Protein AF-A0A2J5PK97-F1 (afdb_monomer)

Mean predicted aligned error: 10.39 Å

Organism: NCBI:txid1134687

Solvent-accessible surface area (backbone atoms only — not comparable to full-atom values): 6505 Å² total; per-residue (Å²): 132,54,72,68,60,50,52,52,51,34,62,78,64,68,38,60,65,58,53,49,51,53,51,51,52,52,52,51,56,49,51,54,51,49,55,57,70,74,62,71,41,66,57,53,53,50,51,52,50,51,53,54,50,63,72,42,58,67,77,63,31,61,74,40,46,49,66,62,56,48,34,77,75,66,72,52,52,69,68,60,50,51,49,54,54,49,52,37,39,75,70,66,29,40,40,69,56,99,50,17,71,75,46,76,53,85,70,74,95,73,132

InterPro domains:
  IPR041687 IprA, winged helix-turn-helix domain [PF15977] (42-108)

Sequence (111 aa):
VSLPDFIKTVDECDLWHDVARILAYRLMVMSVRDRELVGVDSYLKVRSLLIELWAYASEYRQSINVLNFIQRRTGISRSRTMKLLSELKKGGYITIDGGRLIDMKKLPTAF

pLDDT: mean 90.63, std 10.97, ran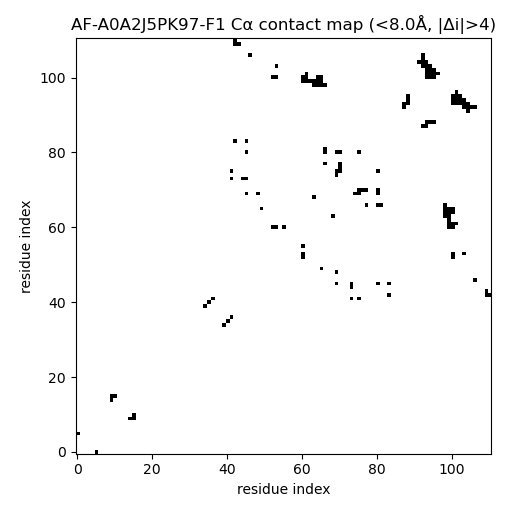ge [52.81, 98.19]

Foldseek 3Di:
DDPVVVVVVCVVVVVVVVVVVVVVVVVVVVVVVVVCVDFFPLLVLLVVQVVVLVPDDPVVQQVDQSLCSSCVVPVDDSVVSVVSVVVCVVVVQFDADPRGTDDGDDDDPHD

Structure (mmCIF, N/CA/C/O backbone):
data_AF-A0A2J5PK97-F1
#
_entry.id   AF-A0A2J5PK97-F1
#
loop_
_atom_site.group_PDB
_atom_site.id
_atom_site.type_symbol
_atom_site.label_atom_id
_atom_site.label_alt_id
_atom_site.label_comp_id
_atom_site.label_asym_id
_atom_site.label_entity_id
_atom_site.label_seq_id
_atom_site.pdbx_PDB_ins_code
_atom_site.Cartn_x
_atom_site.Cartn_y
_atom_site.Cartn_z
_atom_site.occupancy
_atom_site.B_iso_or_equiv
_atom_site.auth_seq_id
_atom_site.auth_comp_id
_atom_site.auth_asym_id
_atom_site.auth_atom_id
_atom_site.pdbx_PDB_model_num
ATOM 1 N N . VAL A 1 1 ? 30.836 4.639 -25.325 1.00 62.91 1 VAL A N 1
ATOM 2 C CA . VAL A 1 1 ? 30.061 5.211 -26.448 1.00 62.91 1 VAL A CA 1
ATOM 3 C C . VAL A 1 1 ? 29.429 6.486 -25.944 1.00 62.91 1 VAL A C 1
ATOM 5 O O . VAL A 1 1 ? 28.730 6.427 -24.937 1.00 62.91 1 VAL A O 1
ATOM 8 N N . SER A 1 2 ? 29.765 7.628 -26.538 1.00 91.19 2 SER A N 1
ATOM 9 C CA . SER A 1 2 ? 29.131 8.892 -26.164 1.00 91.19 2 SER A CA 1
ATOM 10 C C . SER A 1 2 ? 27.738 8.984 -26.806 1.00 91.19 2 SER A C 1
ATOM 12 O O . SER A 1 2 ? 27.462 8.302 -27.793 1.00 91.19 2 SER A O 1
ATOM 14 N N . LEU A 1 3 ? 26.840 9.801 -26.247 1.00 89.12 3 LEU A N 1
ATOM 15 C CA . LEU A 1 3 ? 25.521 10.032 -26.850 1.00 89.12 3 LEU A CA 1
ATOM 16 C C . LEU A 1 3 ? 25.624 10.530 -28.313 1.00 89.12 3 LEU A C 1
ATOM 18 O O . LEU A 1 3 ? 24.881 10.013 -29.145 1.00 89.12 3 LEU A O 1
ATOM 22 N N . PRO A 1 4 ? 26.558 11.439 -28.663 1.00 95.12 4 PRO A N 1
ATOM 23 C CA . PRO A 1 4 ? 26.809 11.812 -30.056 1.00 95.12 4 PRO A CA 1
ATOM 24 C C . PRO A 1 4 ? 27.166 10.633 -30.970 1.00 95.12 4 PRO A C 1
ATOM 26 O O . PRO A 1 4 ? 26.602 10.521 -32.055 1.00 95.12 4 PRO A O 1
ATOM 29 N N . ASP A 1 5 ? 28.047 9.728 -30.530 1.00 95.06 5 ASP A N 1
ATOM 30 C CA . ASP A 1 5 ? 28.455 8.565 -31.338 1.00 95.06 5 ASP A CA 1
ATOM 31 C C . ASP A 1 5 ? 27.287 7.595 -31.567 1.00 95.06 5 ASP A C 1
ATOM 33 O O . ASP A 1 5 ? 27.146 7.007 -32.640 1.00 95.06 5 ASP A O 1
ATOM 37 N N . PHE A 1 6 ? 26.429 7.439 -30.554 1.00 93.75 6 PHE A N 1
ATOM 38 C CA . PHE A 1 6 ? 25.213 6.638 -30.653 1.00 93.75 6 PHE A CA 1
ATOM 39 C C . PHE A 1 6 ? 24.228 7.236 -31.662 1.00 93.75 6 PHE A C 1
ATOM 41 O O . PHE A 1 6 ? 23.773 6.514 -32.543 1.00 93.75 6 PHE A O 1
ATOM 48 N N . ILE A 1 7 ? 23.937 8.541 -31.572 1.00 93.88 7 ILE A N 1
ATOM 49 C CA . ILE A 1 7 ? 23.016 9.226 -32.496 1.00 93.88 7 ILE A CA 1
ATOM 50 C C . ILE A 1 7 ? 23.533 9.118 -33.929 1.00 93.88 7 ILE A C 1
ATOM 52 O O . ILE A 1 7 ? 22.792 8.695 -34.809 1.00 93.88 7 ILE A O 1
ATOM 56 N N . LYS A 1 8 ? 24.826 9.392 -34.139 1.00 95.69 8 LYS A N 1
ATOM 57 C CA . LYS A 1 8 ? 25.461 9.254 -35.451 1.00 95.69 8 LYS A CA 1
ATOM 58 C C . LYS A 1 8 ? 25.258 7.854 -36.041 1.00 95.69 8 LYS A C 1
ATOM 60 O O . LYS A 1 8 ? 24.869 7.731 -37.193 1.00 95.69 8 LYS A O 1
ATOM 65 N N . THR A 1 9 ? 25.476 6.808 -35.244 1.00 95.75 9 THR A N 1
ATOM 66 C CA . THR A 1 9 ? 25.295 5.415 -35.692 1.00 95.75 9 THR A CA 1
ATOM 67 C C . THR A 1 9 ? 23.831 5.104 -36.017 1.00 95.75 9 THR A C 1
ATOM 69 O O . THR A 1 9 ? 23.545 4.412 -36.990 1.00 95.75 9 THR A O 1
ATOM 72 N N . VAL A 1 10 ? 22.897 5.603 -35.201 1.00 95.88 10 VAL A N 1
ATOM 73 C CA . VAL A 1 10 ? 21.454 5.422 -35.416 1.00 95.88 10 VAL A CA 1
ATOM 74 C C . VAL A 1 10 ? 21.005 6.075 -36.722 1.00 95.88 10 VAL A C 1
ATOM 76 O O . VAL A 1 10 ? 20.244 5.449 -37.457 1.00 95.88 10 VAL A O 1
ATOM 79 N N . ASP A 1 11 ? 21.506 7.275 -37.023 1.00 94.81 11 ASP A N 1
ATOM 80 C CA . ASP A 1 11 ? 21.202 7.996 -38.262 1.00 94.81 11 ASP A CA 1
ATOM 81 C C . ASP A 1 11 ? 21.830 7.310 -39.483 1.00 94.81 11 ASP A C 1
ATOM 83 O O . ASP A 1 11 ? 21.147 7.064 -40.475 1.00 94.81 11 ASP A O 1
ATOM 87 N N . GLU A 1 12 ? 23.114 6.940 -39.404 1.00 96.94 12 GLU A N 1
ATOM 88 C CA . GLU A 1 12 ? 23.836 6.271 -40.499 1.00 96.94 12 GLU A CA 1
ATOM 89 C C . GLU A 1 12 ? 23.217 4.919 -40.879 1.00 96.94 12 GLU A C 1
ATOM 91 O O . GLU A 1 12 ? 23.295 4.506 -42.036 1.00 96.94 12 GLU A O 1
ATOM 96 N N . CYS A 1 13 ? 22.605 4.229 -39.916 1.00 96.31 13 CYS A N 1
ATOM 97 C CA . CYS A 1 13 ? 21.992 2.918 -40.117 1.00 96.31 13 CYS A CA 1
ATOM 98 C C . CYS A 1 13 ? 20.455 2.962 -40.258 1.00 96.31 13 CYS A C 1
ATOM 100 O O . CYS A 1 13 ? 19.840 1.899 -40.292 1.00 96.31 13 CYS A O 1
ATOM 102 N N . ASP A 1 14 ? 19.832 4.149 -40.311 1.00 95.06 14 ASP A N 1
ATOM 103 C CA . ASP A 1 14 ? 18.368 4.355 -40.384 1.00 95.06 14 ASP A CA 1
ATOM 104 C C . ASP A 1 14 ? 17.568 3.606 -39.289 1.00 95.06 14 ASP A C 1
ATOM 106 O O . ASP A 1 14 ? 16.439 3.148 -39.473 1.00 95.06 14 ASP A O 1
ATOM 110 N N . LEU A 1 15 ? 18.153 3.480 -38.093 1.00 97.19 15 LEU A N 1
ATOM 111 C CA . LEU A 1 15 ? 17.611 2.671 -36.988 1.00 97.19 15 LEU A CA 1
ATOM 112 C C . LEU A 1 15 ? 16.572 3.411 -36.137 1.00 97.19 15 LEU A C 1
ATOM 114 O O . LEU A 1 15 ? 16.155 2.919 -35.082 1.00 97.19 15 LEU A O 1
ATOM 118 N N . TRP A 1 16 ? 16.153 4.607 -36.549 1.00 94.62 16 TRP A N 1
ATOM 119 C CA . TRP A 1 16 ? 15.306 5.472 -35.730 1.00 94.62 16 TRP A CA 1
ATOM 120 C C . TRP A 1 16 ? 13.965 4.813 -35.378 1.00 94.62 16 TRP A C 1
ATOM 122 O O . TRP A 1 16 ? 13.481 4.973 -34.255 1.00 94.62 16 TRP A O 1
ATOM 132 N N . HIS A 1 17 ? 13.397 4.006 -36.282 1.00 94.25 17 HIS A N 1
ATOM 133 C CA . HIS A 1 17 ? 12.161 3.256 -36.039 1.00 94.25 17 HIS A CA 1
ATOM 134 C C . HIS A 1 17 ? 12.319 2.201 -34.938 1.00 94.25 17 HIS A C 1
ATOM 136 O O . HIS A 1 17 ? 11.440 2.054 -34.084 1.00 94.25 17 HIS A O 1
ATOM 142 N N . ASP A 1 18 ? 13.428 1.461 -34.937 1.00 95.81 18 ASP A N 1
ATOM 143 C CA . ASP A 1 18 ? 13.680 0.409 -33.951 1.00 95.81 18 ASP A CA 1
ATOM 144 C C . ASP A 1 18 ? 13.988 1.004 -32.579 1.00 95.81 18 ASP A C 1
ATOM 146 O O . ASP A 1 18 ? 13.441 0.554 -31.567 1.00 95.81 18 ASP A O 1
ATOM 150 N N . VAL A 1 19 ? 14.773 2.085 -32.541 1.00 96.06 19 VAL A N 1
ATOM 151 C CA . VAL A 1 19 ? 15.018 2.855 -31.315 1.00 96.06 19 VAL A CA 1
ATOM 152 C C . VAL A 1 19 ? 13.704 3.412 -30.762 1.00 96.06 19 VAL A C 1
ATOM 154 O O . VAL A 1 19 ? 13.415 3.232 -29.576 1.00 96.06 19 VAL A O 1
ATOM 157 N N . ALA A 1 20 ? 12.863 4.016 -31.607 1.00 96.06 20 ALA A N 1
ATOM 158 C CA . ALA A 1 20 ? 11.553 4.521 -31.202 1.00 96.06 20 ALA A CA 1
ATOM 159 C C . ALA A 1 20 ? 10.648 3.405 -30.656 1.00 96.06 20 ALA A C 1
ATOM 161 O O . ALA A 1 20 ? 9.994 3.595 -29.630 1.00 96.06 20 ALA A O 1
ATOM 162 N N . ARG A 1 21 ? 10.649 2.217 -31.277 1.00 96.44 21 ARG A N 1
ATOM 163 C CA . ARG A 1 21 ? 9.873 1.056 -30.811 1.00 96.44 21 ARG A CA 1
ATOM 164 C C . ARG A 1 21 ? 10.348 0.562 -29.444 1.00 96.44 21 ARG A C 1
ATOM 166 O O . ARG A 1 21 ? 9.520 0.288 -28.575 1.00 96.44 21 ARG A O 1
ATOM 173 N N . ILE A 1 22 ? 11.662 0.493 -29.227 1.00 96.12 22 ILE A N 1
ATOM 174 C CA . ILE A 1 22 ? 12.249 0.120 -27.931 1.00 96.12 22 ILE A CA 1
ATOM 175 C C . ILE A 1 22 ? 11.856 1.139 -26.856 1.00 96.12 22 ILE A C 1
ATOM 177 O O . ILE A 1 22 ? 11.414 0.751 -25.771 1.00 96.12 22 ILE A O 1
ATOM 181 N N . LEU A 1 23 ? 11.971 2.436 -27.150 1.00 96.12 23 LEU A N 1
ATOM 182 C CA . LEU A 1 23 ? 11.591 3.501 -26.220 1.00 96.12 23 LEU A CA 1
ATOM 183 C C . LEU A 1 23 ? 10.091 3.478 -25.905 1.00 96.12 23 LEU A C 1
ATOM 185 O O . LEU A 1 23 ? 9.718 3.559 -24.736 1.00 96.12 23 LEU A O 1
ATOM 189 N N . ALA A 1 24 ? 9.234 3.296 -26.911 1.00 96.25 24 ALA A N 1
ATOM 190 C CA . ALA A 1 24 ? 7.787 3.189 -26.734 1.00 96.25 24 ALA A CA 1
ATOM 191 C C . ALA A 1 24 ? 7.407 1.990 -25.852 1.00 96.25 24 ALA A C 1
ATOM 193 O O . ALA A 1 24 ? 6.611 2.134 -24.922 1.00 96.25 24 ALA A O 1
ATOM 194 N N . TYR A 1 25 ? 8.025 0.827 -26.075 1.00 95.94 25 TYR A N 1
ATOM 195 C CA . TYR A 1 25 ? 7.833 -0.344 -25.220 1.00 95.94 25 TYR A CA 1
ATOM 196 C C . TYR A 1 25 ? 8.259 -0.065 -23.771 1.00 95.94 25 TYR A C 1
ATOM 198 O O . TYR A 1 25 ? 7.524 -0.370 -22.830 1.00 95.94 25 TYR A O 1
ATOM 206 N N . ARG A 1 26 ? 9.418 0.575 -23.570 1.00 95.31 26 ARG A N 1
ATOM 207 C CA . ARG A 1 26 ? 9.894 0.959 -22.232 1.00 95.31 26 ARG A CA 1
ATOM 208 C C . ARG A 1 26 ? 8.939 1.929 -21.540 1.00 95.31 26 ARG A C 1
ATOM 210 O O . ARG A 1 26 ? 8.620 1.711 -20.373 1.00 95.31 26 ARG A O 1
ATOM 217 N N . LEU A 1 27 ? 8.449 2.942 -22.253 1.00 94.62 27 LEU A N 1
ATOM 218 C CA . LEU A 1 27 ? 7.460 3.897 -21.748 1.00 94.62 27 LEU A CA 1
ATOM 219 C C . LEU A 1 27 ? 6.147 3.210 -21.369 1.00 94.62 27 LEU A C 1
ATOM 221 O O . LEU A 1 27 ? 5.592 3.505 -20.312 1.00 94.62 27 LEU A O 1
ATOM 225 N N . MET A 1 28 ? 5.668 2.264 -22.181 1.00 92.12 28 MET A N 1
ATOM 226 C CA . MET A 1 28 ? 4.457 1.497 -21.888 1.00 92.12 28 MET A CA 1
ATOM 227 C C . MET A 1 28 ? 4.617 0.667 -20.609 1.00 92.12 28 MET A C 1
ATOM 229 O O . MET A 1 28 ? 3.772 0.749 -19.719 1.00 92.12 28 MET A O 1
ATOM 233 N N . VAL A 1 29 ? 5.724 -0.070 -20.472 1.00 90.25 29 VAL A N 1
ATOM 234 C CA . VAL A 1 29 ? 6.021 -0.866 -19.267 1.00 90.25 29 VAL A CA 1
ATOM 235 C C . VAL A 1 29 ? 6.146 0.024 -18.028 1.00 90.25 29 VAL A C 1
ATOM 237 O O . VAL A 1 29 ? 5.590 -0.299 -16.978 1.00 90.25 29 VAL A O 1
ATOM 240 N N . MET A 1 30 ? 6.832 1.166 -18.138 1.00 84.06 30 MET A N 1
ATOM 241 C CA . MET A 1 30 ? 6.928 2.139 -17.046 1.00 84.06 30 MET A CA 1
ATOM 242 C C . MET A 1 30 ? 5.559 2.706 -16.668 1.00 84.06 30 MET A C 1
ATOM 244 O O . MET A 1 30 ? 5.249 2.768 -15.488 1.00 84.06 30 MET A O 1
ATOM 248 N N . SER A 1 31 ? 4.714 3.032 -17.646 1.00 78.69 31 SER A N 1
ATOM 249 C CA . SER A 1 31 ? 3.370 3.575 -17.410 1.00 78.69 31 SER A CA 1
ATOM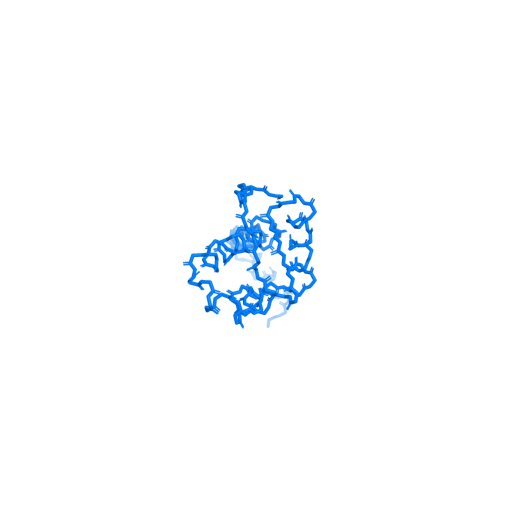 250 C C . SER A 1 31 ? 2.443 2.573 -16.718 1.00 78.69 31 SER A C 1
ATOM 252 O O . SER A 1 31 ? 1.650 2.953 -15.858 1.00 78.69 31 SER A O 1
ATOM 254 N N . VAL A 1 32 ? 2.536 1.286 -17.073 1.00 76.25 32 VAL A N 1
ATOM 255 C CA . VAL A 1 32 ? 1.806 0.206 -16.386 1.00 76.25 32 VAL A CA 1
ATOM 256 C C . VAL A 1 32 ? 2.273 0.098 -14.936 1.00 76.25 32 VAL A C 1
ATOM 258 O O . VAL A 1 32 ? 1.448 0.121 -14.026 1.00 76.25 32 VAL A O 1
ATOM 261 N N . ARG A 1 33 ? 3.588 0.085 -14.709 1.00 70.50 33 ARG A N 1
ATOM 262 C CA . ARG A 1 33 ? 4.168 0.039 -13.364 1.00 70.50 33 ARG A CA 1
ATOM 263 C C . ARG A 1 33 ? 3.817 1.278 -12.531 1.00 70.50 33 ARG A C 1
ATOM 265 O O . ARG A 1 33 ? 3.513 1.158 -11.352 1.00 70.50 33 ARG A O 1
ATOM 272 N N . ASP A 1 34 ? 3.805 2.465 -13.127 1.00 66.75 34 ASP A N 1
ATOM 273 C CA . ASP A 1 34 ? 3.419 3.703 -12.440 1.00 66.75 34 ASP A CA 1
ATOM 274 C C . ASP A 1 34 ? 1.930 3.696 -12.061 1.00 66.75 34 ASP A C 1
ATOM 276 O O . ASP A 1 34 ? 1.563 4.138 -10.969 1.00 66.75 34 ASP A O 1
ATOM 280 N N . ARG A 1 35 ? 1.061 3.116 -12.904 1.00 57.75 35 ARG A N 1
ATOM 281 C CA . ARG A 1 35 ? -0.350 2.872 -12.551 1.00 57.75 35 ARG A CA 1
ATOM 282 C C . ARG A 1 35 ? -0.502 1.898 -11.382 1.00 57.75 35 ARG A C 1
ATOM 284 O O . ARG A 1 35 ? -1.368 2.121 -10.536 1.00 57.75 35 ARG A O 1
ATOM 291 N N . GLU A 1 36 ? 0.334 0.867 -11.300 1.00 56.25 36 GLU A N 1
ATOM 292 C CA . GLU A 1 36 ? 0.375 -0.042 -10.144 1.00 56.25 36 GLU A CA 1
ATOM 293 C C . GLU A 1 36 ? 0.868 0.672 -8.870 1.00 56.25 36 GLU A C 1
ATOM 295 O O . GLU A 1 36 ? 0.375 0.410 -7.772 1.00 56.25 36 GLU A O 1
ATOM 300 N N . LEU A 1 37 ? 1.793 1.627 -9.001 1.00 53.44 37 LEU A N 1
ATOM 301 C CA . LEU A 1 37 ? 2.448 2.282 -7.866 1.00 53.44 37 LEU A CA 1
ATOM 302 C C . LEU A 1 37 ? 1.652 3.440 -7.231 1.00 53.44 37 LEU A C 1
ATOM 304 O O . LEU A 1 37 ? 1.819 3.684 -6.034 1.00 53.44 37 LEU A O 1
ATOM 308 N N . VAL A 1 38 ? 0.799 4.169 -7.967 1.00 54.25 38 VAL A N 1
ATOM 309 C CA . VAL A 1 38 ? 0.362 5.518 -7.522 1.00 54.25 38 VAL A CA 1
ATOM 310 C C . VAL A 1 38 ? -1.015 5.608 -6.835 1.00 54.25 38 VAL A C 1
ATOM 312 O O . VAL A 1 38 ? -1.283 6.601 -6.159 1.00 54.25 38 VAL A O 1
ATOM 315 N N . GLY A 1 39 ? -1.884 4.591 -6.835 1.00 52.81 39 GLY A N 1
ATOM 316 C CA . GLY A 1 39 ? -3.139 4.757 -6.071 1.00 52.81 39 GLY A CA 1
ATOM 317 C C . GLY A 1 39 ? -4.072 3.569 -5.935 1.00 52.81 39 GLY A C 1
ATOM 318 O O . GLY A 1 39 ? -4.703 3.431 -4.890 1.00 52.81 39 GLY A O 1
ATOM 319 N N . VAL A 1 40 ? -4.119 2.687 -6.929 1.00 55.97 40 VAL A N 1
ATOM 320 C CA . VAL A 1 40 ? -5.140 1.629 -6.988 1.00 55.97 40 VAL A CA 1
ATOM 321 C C . VAL A 1 40 ? -4.765 0.399 -6.142 1.00 55.97 40 VAL A C 1
ATOM 323 O O . VAL A 1 40 ? -5.647 -0.313 -5.681 1.00 55.97 40 VAL A O 1
ATOM 326 N N . ASP A 1 41 ? -3.487 0.189 -5.814 1.00 73.62 41 ASP A N 1
ATOM 327 C CA . ASP A 1 41 ? -3.031 -1.046 -5.151 1.00 73.62 41 ASP A CA 1
ATOM 328 C C . ASP A 1 41 ? -2.775 -0.902 -3.633 1.00 73.62 41 ASP A C 1
ATOM 330 O O . ASP A 1 41 ? -3.016 -1.820 -2.853 1.00 73.62 41 ASP A O 1
ATOM 334 N N . SER A 1 42 ? -2.369 0.278 -3.144 1.00 84.50 42 SER A N 1
ATOM 335 C CA . SER A 1 42 ? -2.064 0.450 -1.708 1.00 84.50 42 SER A CA 1
ATOM 336 C C . SER A 1 42 ? -3.284 0.218 -0.815 1.00 84.50 42 SER A C 1
ATOM 338 O O . SER A 1 42 ? -3.188 -0.459 0.209 1.00 84.50 42 SER A O 1
ATOM 340 N N . TYR A 1 43 ? -4.436 0.775 -1.201 1.00 90.00 43 TYR A N 1
ATOM 341 C CA . TYR A 1 43 ? -5.673 0.559 -0.461 1.00 90.00 43 TYR A CA 1
ATOM 342 C C . TYR A 1 43 ? -6.112 -0.904 -0.535 1.00 90.00 43 TYR A C 1
ATOM 344 O O . TYR A 1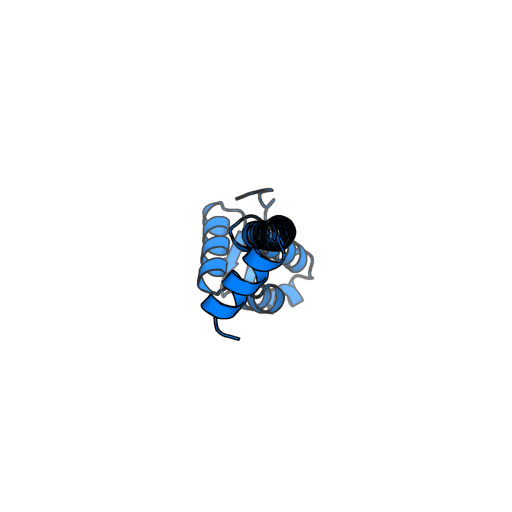 43 ? -6.425 -1.488 0.498 1.00 90.00 43 TYR A O 1
ATOM 352 N N . LEU A 1 44 ? -6.091 -1.513 -1.724 1.00 88.75 44 LEU A N 1
ATOM 353 C CA . LEU A 1 44 ? -6.505 -2.904 -1.908 1.00 88.75 44 LEU A CA 1
ATOM 354 C C . LEU A 1 44 ? -5.619 -3.877 -1.119 1.00 88.75 44 LEU A C 1
ATOM 356 O O . LEU A 1 44 ? -6.148 -4.773 -0.462 1.00 88.75 44 LEU A O 1
ATOM 360 N N . LYS A 1 45 ? -4.302 -3.645 -1.076 1.00 89.69 45 LYS A N 1
ATOM 361 C CA . LYS A 1 45 ? -3.358 -4.374 -0.213 1.00 89.69 45 LYS A CA 1
ATOM 362 C C . LYS A 1 45 ? -3.701 -4.230 1.267 1.00 89.69 45 LYS A C 1
ATOM 364 O O . LYS A 1 45 ? -3.826 -5.232 1.968 1.00 89.69 45 LYS A O 1
ATOM 369 N N . VAL A 1 46 ? -3.904 -2.999 1.745 1.00 93.88 46 VAL A N 1
ATOM 370 C CA . VAL A 1 46 ? -4.312 -2.733 3.138 1.00 93.88 46 VAL A CA 1
ATOM 371 C C . VAL A 1 46 ? -5.639 -3.421 3.459 1.00 93.88 46 VAL A C 1
ATOM 373 O O . VAL A 1 46 ? -5.750 -4.091 4.481 1.00 93.88 46 VAL A O 1
ATOM 376 N N . ARG A 1 47 ? -6.629 -3.305 2.571 1.00 94.31 47 ARG A N 1
ATOM 377 C CA . ARG A 1 47 ? -7.953 -3.923 2.688 1.00 94.31 47 ARG A CA 1
ATOM 378 C C . ARG A 1 47 ? -7.853 -5.443 2.777 1.00 94.31 47 ARG A C 1
ATOM 380 O O . ARG A 1 47 ? -8.448 -6.024 3.678 1.00 94.31 47 ARG A O 1
ATOM 387 N N . SER A 1 48 ? -7.084 -6.073 1.891 1.00 94.00 48 SER A N 1
ATOM 388 C CA . SER A 1 48 ? -6.865 -7.522 1.902 1.00 94.00 48 SER A CA 1
ATOM 389 C C . SER A 1 48 ? -6.251 -7.984 3.223 1.00 94.00 48 SER A C 1
ATOM 391 O O . SER A 1 48 ? -6.723 -8.950 3.814 1.00 94.00 48 SER A O 1
ATOM 393 N N . LEU A 1 49 ? -5.243 -7.266 3.727 1.00 96.44 49 LEU A N 1
ATOM 394 C CA . LEU A 1 49 ? -4.587 -7.610 4.989 1.00 96.44 49 LEU A CA 1
ATOM 395 C C . LEU A 1 49 ? -5.460 -7.347 6.219 1.00 96.44 49 LEU A C 1
ATOM 397 O O . LEU A 1 49 ? -5.345 -8.076 7.197 1.00 96.44 49 LEU A O 1
ATOM 401 N N . LEU A 1 50 ? -6.337 -6.341 6.193 1.00 97.38 50 LEU A N 1
ATOM 402 C CA . LEU A 1 50 ? -7.321 -6.127 7.259 1.00 97.38 50 LEU A CA 1
ATOM 403 C C . LEU A 1 50 ? -8.358 -7.254 7.295 1.00 97.38 50 LEU A C 1
ATOM 405 O O . LEU A 1 50 ? -8.692 -7.725 8.379 1.00 97.38 50 LEU A O 1
ATOM 409 N N . ILE A 1 51 ? -8.818 -7.716 6.127 1.00 97.06 51 ILE A N 1
ATOM 410 C CA . ILE A 1 51 ? -9.727 -8.866 6.012 1.00 97.06 51 ILE A CA 1
ATOM 411 C C . ILE A 1 51 ? -9.051 -10.134 6.541 1.00 97.06 51 ILE A C 1
ATOM 413 O O . ILE A 1 51 ? -9.646 -10.846 7.346 1.00 97.06 51 ILE A O 1
ATOM 417 N N . GLU A 1 52 ? -7.804 -10.385 6.136 1.00 96.81 52 GLU A N 1
ATOM 418 C CA . GLU A 1 52 ? -7.013 -11.513 6.638 1.00 96.81 52 GLU A CA 1
ATOM 419 C C . GLU A 1 52 ? -6.850 -11.439 8.161 1.00 96.81 52 GLU A C 1
ATOM 421 O O . GLU A 1 52 ? -7.143 -12.400 8.869 1.00 96.81 52 GLU A O 1
ATOM 426 N N . LEU A 1 53 ? -6.443 -10.277 8.676 1.00 97.00 53 LEU A N 1
ATOM 427 C CA . LEU A 1 53 ? -6.241 -10.068 10.104 1.00 97.00 53 LEU A CA 1
ATOM 428 C C . LEU A 1 53 ? -7.537 -10.263 10.900 1.00 97.00 53 LEU A C 1
ATOM 430 O O . LEU A 1 53 ? -7.496 -10.785 12.011 1.00 97.00 53 LEU A O 1
ATOM 434 N N . TRP A 1 54 ? -8.683 -9.856 10.350 1.00 97.56 54 TRP A N 1
ATOM 435 C CA . TRP A 1 54 ? -9.987 -10.042 10.984 1.00 97.56 54 TRP A CA 1
ATOM 436 C C . TRP A 1 54 ? -10.412 -11.510 11.059 1.00 97.56 54 TRP A C 1
ATOM 438 O O . TRP A 1 54 ? -11.073 -11.884 12.026 1.00 97.56 54 TRP A O 1
ATOM 448 N N . ALA A 1 55 ? -10.011 -12.326 10.079 1.00 96.88 55 ALA A N 1
ATOM 449 C CA . ALA A 1 55 ? -10.315 -13.754 10.023 1.00 96.88 55 ALA A CA 1
ATOM 450 C C . ALA A 1 55 ? -9.534 -14.592 11.053 1.00 96.88 55 ALA A C 1
ATOM 452 O O . ALA A 1 55 ? -9.913 -15.729 11.328 1.00 96.88 55 ALA A O 1
ATOM 453 N N . TYR A 1 56 ? -8.454 -14.058 11.629 1.00 96.56 56 TYR A N 1
ATOM 454 C CA . TYR A 1 56 ? -7.737 -14.726 12.715 1.00 96.56 56 TYR A CA 1
ATOM 455 C C . TYR A 1 56 ? -8.574 -14.788 14.001 1.00 96.56 56 TYR A C 1
ATOM 457 O O . TYR A 1 56 ? -9.363 -13.887 14.292 1.00 96.56 56 TYR A O 1
ATOM 465 N N . ALA A 1 57 ? -8.334 -15.822 14.816 1.00 95.75 57 ALA A N 1
ATOM 466 C CA . ALA A 1 57 ? -8.906 -15.932 16.157 1.00 95.75 57 ALA A CA 1
ATOM 467 C C . ALA A 1 57 ? -8.581 -14.685 17.001 1.00 95.75 57 ALA A C 1
ATOM 469 O O . ALA A 1 57 ? -7.479 -14.132 16.908 1.00 95.75 57 ALA A O 1
ATOM 470 N N . SER A 1 58 ? -9.543 -14.243 17.815 1.00 93.12 58 SER A N 1
ATOM 471 C CA . SER A 1 58 ? -9.481 -12.969 18.547 1.00 93.12 58 SER A CA 1
ATOM 472 C C . SER A 1 58 ? -8.216 -12.846 19.400 1.00 93.12 58 SER A C 1
ATOM 474 O O . SER A 1 58 ? -7.538 -11.819 19.369 1.00 93.12 58 SER A O 1
ATOM 476 N N . GLU A 1 59 ? -7.851 -13.920 20.097 1.00 94.00 59 GLU A N 1
ATOM 477 C CA . GLU A 1 59 ? -6.707 -13.994 21.004 1.00 94.00 59 GLU A CA 1
ATOM 478 C C . GLU A 1 59 ? -5.397 -13.747 20.249 1.00 94.00 59 GLU A C 1
ATOM 480 O O . GLU A 1 59 ? -4.557 -12.950 20.671 1.00 94.00 59 GLU A O 1
ATOM 485 N N . TYR A 1 60 ? -5.248 -14.374 19.078 1.00 94.44 60 TYR A N 1
ATOM 486 C CA . TYR A 1 60 ? -4.072 -14.190 18.232 1.00 94.44 60 TYR A CA 1
ATOM 487 C C . TYR A 1 60 ? -4.061 -12.804 17.586 1.00 94.44 60 TYR A C 1
ATOM 489 O O . TYR A 1 60 ? -3.040 -12.114 17.611 1.00 94.44 60 TYR A O 1
ATOM 497 N N . ARG A 1 61 ? -5.207 -12.348 17.071 1.00 96.00 61 ARG A N 1
ATOM 498 C CA . ARG A 1 61 ? -5.353 -11.030 16.441 1.00 96.00 61 ARG A CA 1
ATOM 499 C C . ARG A 1 61 ? -4.963 -9.890 17.383 1.00 96.00 61 ARG A C 1
ATOM 501 O O . ARG A 1 61 ? -4.303 -8.946 16.953 1.00 96.0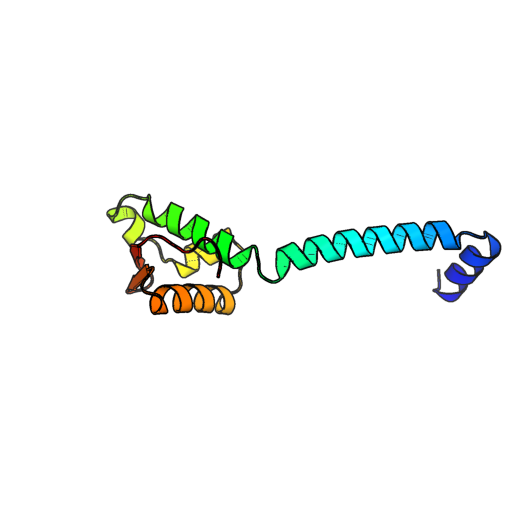0 61 ARG A O 1
ATOM 508 N N . GLN A 1 62 ? -5.317 -9.981 18.665 1.00 94.50 62 GLN A N 1
ATOM 509 C CA . GLN A 1 62 ? -4.973 -8.973 19.674 1.00 94.50 62 GLN A CA 1
ATOM 510 C C . GLN A 1 62 ? -3.467 -8.880 19.965 1.00 94.50 62 GLN A C 1
ATOM 512 O O . GLN A 1 62 ? -3.008 -7.854 20.464 1.00 94.50 62 GLN A O 1
ATOM 517 N N . SER A 1 63 ? -2.674 -9.897 19.621 1.00 96.06 63 SER A N 1
ATOM 518 C CA . SER A 1 63 ? -1.209 -9.836 19.726 1.00 96.06 63 SER A CA 1
ATOM 519 C C . SER A 1 63 ? -0.548 -9.049 18.581 1.00 96.06 63 SER A C 1
ATOM 521 O O . SER A 1 63 ? 0.625 -8.681 18.671 1.00 96.06 63 SER A O 1
ATOM 523 N N . ILE A 1 64 ? -1.291 -8.744 17.510 1.00 97.44 64 ILE A N 1
ATOM 524 C CA . ILE A 1 64 ? -0.751 -8.176 16.273 1.00 97.44 64 ILE A CA 1
ATOM 525 C C 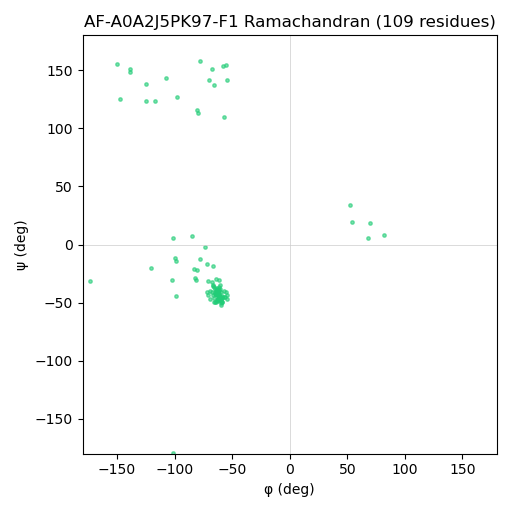. ILE A 1 64 ? -0.936 -6.656 16.244 1.00 97.44 64 ILE A C 1
ATOM 527 O O . ILE A 1 64 ? -2.042 -6.128 16.351 1.00 97.44 64 ILE A O 1
ATOM 531 N N . ASN A 1 65 ? 0.164 -5.936 16.009 1.00 98.19 65 ASN A N 1
ATOM 532 C CA . ASN A 1 65 ? 0.110 -4.516 15.679 1.00 98.19 65 ASN A CA 1
ATOM 533 C C . ASN A 1 65 ? -0.228 -4.330 14.188 1.00 98.19 65 ASN A C 1
ATOM 535 O O . ASN A 1 65 ? 0.568 -4.699 13.323 1.00 98.19 65 ASN A O 1
ATOM 539 N N . VAL A 1 66 ? -1.382 -3.727 13.897 1.00 98.00 66 VAL A N 1
ATOM 540 C CA . VAL A 1 66 ? -1.949 -3.566 12.544 1.00 98.00 66 VAL A CA 1
ATOM 541 C C . VAL A 1 66 ? -0.990 -2.841 11.602 1.00 98.00 66 VAL A C 1
ATOM 543 O O . VAL A 1 66 ? -0.784 -3.269 10.468 1.00 98.00 66 VAL A O 1
ATOM 546 N N . LEU A 1 67 ? -0.374 -1.754 12.072 1.00 97.25 67 LEU A N 1
ATOM 547 C CA . LEU A 1 67 ? 0.539 -0.958 11.257 1.00 97.25 67 LEU A CA 1
ATOM 548 C C . LEU A 1 67 ? 1.775 -1.775 10.873 1.00 97.25 67 LEU A C 1
ATOM 550 O O . LEU A 1 67 ? 2.107 -1.866 9.694 1.00 97.25 67 LEU A O 1
ATOM 554 N N . ASN A 1 68 ? 2.416 -2.421 11.848 1.00 96.75 68 ASN A N 1
ATOM 555 C CA . AS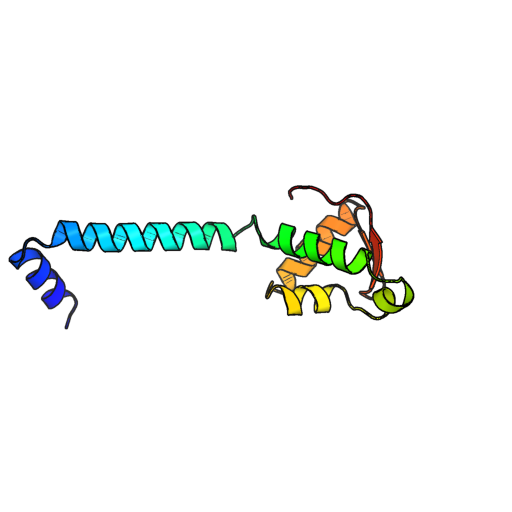N A 1 68 ? 3.591 -3.253 11.591 1.00 96.75 68 ASN A CA 1
ATOM 556 C C . ASN A 1 68 ? 3.256 -4.450 10.691 1.00 96.75 68 ASN A C 1
ATOM 558 O O . ASN A 1 68 ? 4.047 -4.785 9.810 1.00 96.75 68 ASN A O 1
ATOM 562 N N . PHE A 1 69 ? 2.091 -5.072 10.890 1.00 97.06 69 PHE A N 1
ATOM 563 C CA . PHE A 1 69 ? 1.608 -6.183 10.071 1.00 97.06 69 PHE A CA 1
ATOM 564 C C . PHE A 1 69 ? 1.486 -5.786 8.597 1.00 97.06 69 PHE A C 1
ATOM 566 O O . PHE A 1 69 ? 2.040 -6.455 7.725 1.00 97.06 69 PHE A O 1
ATOM 573 N N . ILE A 1 70 ? 0.840 -4.650 8.325 1.00 95.44 70 ILE A N 1
ATOM 574 C CA . ILE A 1 70 ? 0.672 -4.125 6.967 1.00 95.44 70 ILE A CA 1
ATOM 575 C C . ILE A 1 70 ? 2.018 -3.728 6.359 1.00 95.44 70 ILE A C 1
ATOM 577 O O . ILE A 1 70 ? 2.325 -4.125 5.234 1.00 95.44 70 ILE A O 1
ATOM 581 N N . GLN A 1 71 ? 2.840 -2.961 7.080 1.00 92.62 71 GLN A N 1
ATOM 582 C CA . GLN A 1 71 ? 4.100 -2.453 6.532 1.00 92.62 71 GLN A CA 1
ATOM 583 C C . GLN A 1 71 ? 5.059 -3.585 6.152 1.00 92.62 71 GLN A C 1
ATOM 585 O O . GLN A 1 71 ? 5.638 -3.554 5.068 1.00 92.62 71 GLN A O 1
ATOM 590 N N . ARG A 1 72 ? 5.177 -4.617 7.000 1.00 91.75 72 ARG A N 1
ATOM 591 C CA . ARG A 1 72 ? 6.046 -5.775 6.734 1.00 91.75 72 ARG A CA 1
ATOM 592 C C . ARG A 1 72 ? 5.614 -6.581 5.509 1.00 91.75 72 ARG A C 1
ATOM 594 O O . ARG A 1 72 ? 6.468 -7.181 4.871 1.00 91.75 72 ARG A O 1
ATOM 601 N N . ARG A 1 73 ? 4.317 -6.608 5.187 1.00 88.88 73 ARG A N 1
ATOM 602 C CA . ARG A 1 73 ? 3.764 -7.435 4.100 1.00 88.88 73 ARG A CA 1
ATOM 603 C C . ARG A 1 73 ? 3.534 -6.690 2.786 1.00 88.88 73 ARG A C 1
ATOM 605 O O . ARG A 1 73 ? 3.321 -7.331 1.765 1.00 88.88 73 ARG A O 1
ATOM 612 N N . THR A 1 74 ? 3.556 -5.359 2.794 1.00 85.56 74 THR A N 1
ATOM 613 C CA . THR A 1 74 ? 3.220 -4.548 1.607 1.00 85.56 74 THR A CA 1
ATOM 614 C C . THR A 1 74 ? 4.342 -3.634 1.134 1.00 85.56 74 THR A C 1
ATOM 616 O O . THR A 1 74 ? 4.286 -3.166 -0.000 1.00 85.56 74 THR A O 1
ATOM 619 N N . GLY A 1 75 ? 5.323 -3.321 1.990 1.00 80.75 75 GLY A N 1
ATOM 620 C CA . GLY A 1 75 ? 6.338 -2.302 1.702 1.00 80.75 75 GLY A CA 1
ATOM 621 C C . GLY A 1 75 ? 5.791 -0.868 1.641 1.00 80.75 75 GLY A C 1
ATOM 622 O O . GLY A 1 75 ? 6.538 0.056 1.326 1.00 80.75 75 GLY A O 1
ATOM 623 N N . ILE A 1 76 ? 4.505 -0.650 1.954 1.00 88.56 76 ILE A N 1
ATOM 624 C CA . ILE A 1 76 ? 3.895 0.683 1.960 1.00 88.56 76 ILE A CA 1
ATOM 625 C C . ILE A 1 76 ? 4.535 1.520 3.073 1.00 88.56 76 ILE A C 1
ATOM 627 O O . ILE A 1 76 ? 4.743 1.063 4.205 1.00 88.56 76 ILE A O 1
ATOM 631 N N . SER A 1 77 ? 4.826 2.784 2.761 1.00 89.50 77 SER A N 1
ATOM 632 C CA . SER A 1 77 ? 5.409 3.707 3.729 1.00 89.50 77 SER A CA 1
ATOM 633 C C . SER A 1 77 ? 4.520 3.869 4.967 1.00 89.50 77 SER A C 1
ATOM 635 O O . SER A 1 77 ? 3.290 3.721 4.928 1.00 89.50 77 SER A O 1
ATOM 637 N N . ARG A 1 78 ? 5.146 4.213 6.097 1.00 92.81 78 ARG A N 1
ATOM 638 C CA . ARG A 1 78 ? 4.428 4.407 7.362 1.00 92.81 78 ARG A CA 1
ATOM 639 C C . ARG A 1 78 ? 3.367 5.495 7.236 1.00 92.81 78 ARG A C 1
ATOM 641 O O . ARG A 1 78 ? 2.239 5.288 7.674 1.00 92.81 78 ARG A O 1
ATOM 648 N N . SER A 1 79 ? 3.711 6.630 6.619 1.00 92.88 79 SER A N 1
ATOM 649 C CA . SER A 1 79 ? 2.788 7.761 6.471 1.00 92.88 79 SER A CA 1
ATOM 650 C C . SER A 1 79 ? 1.587 7.401 5.598 1.00 92.88 79 SER A C 1
ATOM 652 O O . SER A 1 79 ? 0.454 7.700 5.973 1.00 92.88 79 SER A O 1
ATOM 654 N N . ARG A 1 80 ? 1.803 6.691 4.482 1.00 91.50 80 ARG A N 1
ATOM 655 C CA . ARG A 1 80 ? 0.722 6.260 3.588 1.00 91.50 80 ARG A CA 1
ATOM 656 C C . ARG A 1 80 ? -0.193 5.243 4.264 1.00 91.50 80 ARG A C 1
ATOM 658 O O . ARG A 1 80 ? -1.409 5.393 4.187 1.00 91.50 80 ARG A O 1
ATOM 665 N N . THR A 1 81 ? 0.373 4.270 4.980 1.00 93.94 81 THR A N 1
ATOM 666 C CA . THR A 1 81 ? -0.408 3.284 5.745 1.00 93.94 81 THR A CA 1
ATOM 667 C C . THR A 1 81 ? -1.239 3.961 6.831 1.00 93.94 81 THR A C 1
ATOM 669 O O . THR A 1 81 ? -2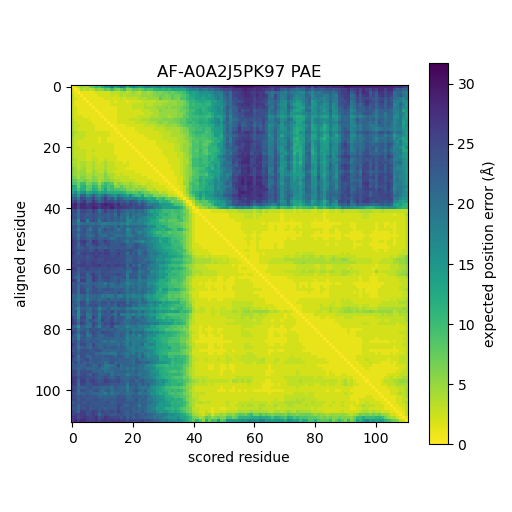.438 3.719 6.938 1.00 93.94 81 THR A O 1
ATOM 672 N N . MET A 1 82 ? -0.632 4.865 7.604 1.00 95.56 82 MET A N 1
ATOM 673 C CA . MET A 1 82 ? -1.339 5.625 8.637 1.00 95.56 82 MET A CA 1
ATOM 674 C C . MET A 1 82 ? -2.456 6.490 8.059 1.00 95.56 82 MET A C 1
ATOM 676 O O . MET A 1 82 ? -3.523 6.565 8.668 1.00 95.56 82 MET A O 1
ATOM 680 N N . LYS A 1 83 ? -2.243 7.109 6.890 1.00 94.56 83 LYS A N 1
ATOM 681 C CA . LYS A 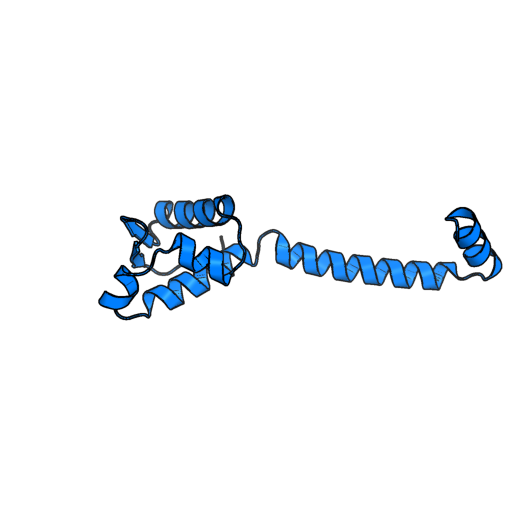1 83 ? -3.279 7.882 6.197 1.00 94.56 83 LYS A CA 1
ATOM 682 C C . LYS A 1 83 ? -4.486 7.003 5.859 1.00 94.56 83 LYS A C 1
ATOM 684 O O . LYS A 1 83 ? -5.587 7.330 6.289 1.00 94.56 83 LYS A O 1
ATOM 689 N N . LEU A 1 84 ? -4.262 5.857 5.211 1.00 94.44 84 LEU A N 1
ATOM 690 C CA . LEU A 1 84 ? -5.326 4.907 4.855 1.00 94.44 84 LEU A CA 1
ATOM 691 C C . LEU A 1 84 ? -6.070 4.378 6.091 1.00 94.44 84 LEU A C 1
ATOM 693 O O . LEU A 1 84 ? -7.298 4.375 6.127 1.00 94.44 84 LEU A O 1
ATOM 697 N N . LEU A 1 85 ? -5.342 3.974 7.139 1.00 96.50 85 LEU A N 1
ATOM 698 C CA . LEU A 1 85 ? -5.957 3.521 8.392 1.00 96.50 85 LEU A CA 1
ATOM 699 C C . LEU A 1 85 ? -6.777 4.634 9.057 1.00 96.50 85 LEU A C 1
ATOM 701 O O . LEU A 1 85 ? -7.841 4.367 9.606 1.00 96.50 85 LEU A O 1
ATOM 705 N N . SER A 1 86 ? -6.304 5.881 9.006 1.00 96.44 86 SER A N 1
ATOM 706 C CA . SER A 1 86 ? -7.021 7.027 9.576 1.00 96.44 86 SER A CA 1
ATOM 707 C C . SER A 1 86 ? -8.293 7.350 8.796 1.00 96.44 86 SER A C 1
ATOM 709 O O . SER A 1 86 ? -9.314 7.646 9.408 1.00 96.44 86 SER A O 1
ATOM 711 N N . GLU A 1 87 ? -8.258 7.271 7.467 1.00 95.50 87 GLU A N 1
ATOM 712 C CA . GLU A 1 87 ? -9.436 7.446 6.611 1.00 95.50 87 GLU A CA 1
ATOM 713 C C . GLU A 1 87 ? -10.479 6.349 6.870 1.00 95.50 87 GLU A C 1
ATOM 715 O O . GLU A 1 87 ? -11.657 6.653 7.061 1.00 95.50 87 GLU A O 1
ATOM 720 N N . LEU A 1 88 ? -10.048 5.091 7.011 1.00 96.56 88 LEU A N 1
ATOM 721 C CA . LEU A 1 88 ? -10.931 3.978 7.373 1.00 96.56 88 LEU A CA 1
ATOM 722 C C . LEU A 1 88 ? -11.549 4.129 8.770 1.00 96.56 88 LEU A C 1
ATOM 724 O O . LEU A 1 88 ? -12.736 3.847 8.942 1.00 96.56 88 LEU A O 1
ATOM 728 N N . LYS A 1 89 ? -10.776 4.605 9.756 1.00 96.94 89 LYS A N 1
ATOM 729 C CA . LYS A 1 89 ? -11.295 4.937 11.095 1.00 96.94 89 LYS A CA 1
ATOM 730 C C . LYS A 1 89 ? -12.328 6.058 11.036 1.00 96.94 89 LYS A C 1
ATOM 732 O O . LYS A 1 89 ? -13.396 5.924 11.620 1.00 96.94 89 LYS A O 1
ATOM 737 N N . LYS A 1 90 ? -12.027 7.148 10.320 1.00 96.62 90 LYS A N 1
ATOM 738 C CA . LYS A 1 90 ? -12.941 8.293 10.153 1.00 96.62 90 LYS A CA 1
ATOM 739 C C . LYS A 1 90 ? -14.250 7.883 9.483 1.00 96.62 90 LYS A C 1
ATOM 741 O O . LYS A 1 90 ? -15.303 8.355 9.888 1.00 96.62 90 LYS A O 1
ATOM 746 N N . GLY A 1 91 ? -14.186 6.980 8.505 1.00 95.19 91 GLY A N 1
ATOM 747 C CA . GLY A 1 91 ? -15.368 6.397 7.868 1.00 95.19 91 GLY A CA 1
ATOM 748 C C . GLY A 1 91 ? -16.125 5.380 8.733 1.00 95.19 91 GLY A C 1
ATOM 749 O O . GLY A 1 91 ? -17.141 4.856 8.292 1.00 95.19 91 GLY A O 1
ATOM 750 N N . GLY A 1 92 ? -15.644 5.067 9.942 1.00 96.62 92 GLY A N 1
ATOM 751 C CA . GLY A 1 92 ? -16.282 4.110 10.847 1.00 96.62 92 GLY A CA 1
ATOM 752 C C . GLY A 1 92 ? -16.202 2.654 10.381 1.00 96.62 92 GLY A C 1
ATOM 753 O O . GLY A 1 92 ? -16.989 1.827 10.845 1.00 96.62 92 GLY A O 1
ATOM 754 N N . TYR A 1 93 ? -15.280 2.341 9.464 1.00 97.88 93 TYR A N 1
ATOM 755 C CA . TYR A 1 93 ? -15.107 0.999 8.904 1.00 97.88 93 TYR A CA 1
ATOM 756 C C . TYR A 1 93 ? -14.291 0.079 9.807 1.00 97.88 93 TYR A C 1
ATOM 758 O O . TYR A 1 93 ? -14.500 -1.131 9.786 1.00 97.88 93 TYR A O 1
ATOM 766 N N . ILE A 1 94 ? -13.352 0.640 10.572 1.00 97.88 94 ILE A N 1
ATOM 767 C CA . ILE A 1 94 ? -12.495 -0.106 11.496 1.00 97.88 94 ILE A CA 1
ATOM 768 C C . ILE A 1 94 ? -12.328 0.644 12.812 1.00 97.88 94 ILE A C 1
ATOM 770 O O . ILE A 1 94 ? -12.262 1.875 12.831 1.00 97.88 94 ILE A O 1
ATOM 774 N N . THR A 1 95 ? -12.124 -0.113 13.884 1.00 97.94 95 THR A N 1
ATOM 775 C CA . THR A 1 95 ? -11.681 0.409 15.179 1.00 97.94 95 THR A CA 1
ATOM 776 C C . THR A 1 95 ? -10.327 -0.199 15.512 1.00 97.94 95 THR A C 1
ATOM 778 O O . THR A 1 95 ? -10.180 -1.420 15.549 1.00 97.94 95 THR A O 1
ATOM 781 N N . ILE A 1 96 ? -9.325 0.653 15.745 1.00 97.19 96 ILE A N 1
ATOM 782 C CA . ILE A 1 96 ? -7.999 0.220 16.203 1.00 97.19 96 ILE A CA 1
ATOM 783 C C . ILE A 1 96 ? -7.662 0.969 17.481 1.00 97.19 96 ILE A C 1
ATOM 785 O O . ILE A 1 96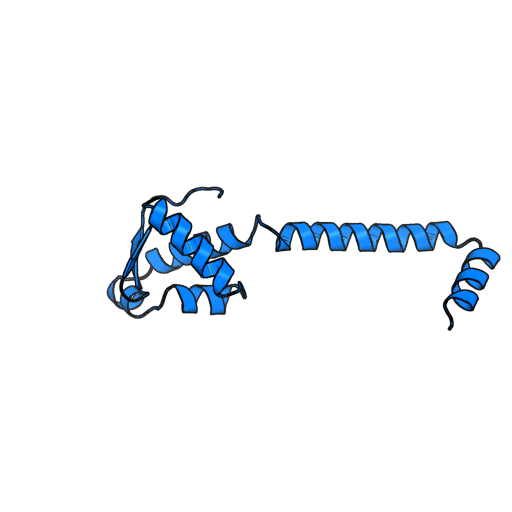 ? -7.584 2.203 17.448 1.00 97.19 96 ILE A O 1
ATOM 789 N N . ASP A 1 97 ? -7.371 0.208 18.530 1.00 95.81 97 ASP A N 1
ATOM 790 C CA . ASP A 1 97 ? -6.946 0.688 19.842 1.00 95.81 97 ASP A CA 1
ATOM 791 C C . ASP A 1 97 ? -5.608 0.048 20.239 1.00 95.81 97 ASP A C 1
ATOM 793 O O . ASP A 1 97 ? -5.357 -1.116 19.928 1.00 95.81 97 ASP A O 1
ATOM 797 N N . GLY A 1 98 ? -4.689 0.824 20.819 1.00 94.69 98 GLY A N 1
ATOM 798 C CA . GLY A 1 98 ? -3.328 0.354 21.135 1.00 94.69 98 GLY A CA 1
ATOM 799 C C . GLY A 1 98 ? -2.555 -0.240 19.940 1.00 94.69 98 GLY A C 1
ATOM 800 O O . GLY A 1 98 ? -1.615 -1.014 20.115 1.00 94.69 98 GLY A O 1
ATOM 801 N N . GLY A 1 99 ? -2.967 0.073 18.705 1.00 95.56 99 GLY A N 1
ATOM 802 C CA . GLY A 1 99 ? -2.426 -0.520 17.479 1.00 95.56 99 GLY A CA 1
ATOM 803 C C . GLY A 1 99 ? -3.005 -1.889 17.096 1.00 95.56 99 GLY A C 1
ATOM 804 O O . GLY A 1 99 ? -2.502 -2.483 16.148 1.00 95.56 99 GLY A O 1
ATOM 805 N N . ARG A 1 100 ? -4.047 -2.375 17.777 1.00 97.62 100 ARG A N 1
ATOM 806 C CA . ARG A 1 100 ? -4.705 -3.677 17.563 1.00 97.62 100 ARG A CA 1
ATOM 807 C C . ARG A 1 100 ? -6.072 -3.497 16.905 1.00 97.62 100 ARG A C 1
ATOM 809 O O . ARG A 1 100 ? -6.770 -2.537 17.213 1.00 97.62 100 ARG A O 1
ATOM 816 N N . LEU A 1 101 ? -6.461 -4.408 16.011 1.00 97.81 101 LEU A N 1
ATOM 817 C CA . LEU A 1 101 ? -7.764 -4.361 15.334 1.00 97.81 101 LEU A CA 1
ATOM 818 C C . LEU A 1 101 ? -8.869 -4.908 16.255 1.00 97.81 101 LEU A C 1
ATOM 820 O O . LEU A 1 101 ? -8.875 -6.100 16.572 1.00 97.81 101 LEU A O 1
ATOM 824 N N . ILE A 1 102 ? -9.786 -4.032 16.674 1.00 97.12 102 ILE A N 1
ATOM 825 C CA . ILE A 1 102 ? -10.850 -4.337 17.645 1.00 97.12 102 ILE A CA 1
ATOM 826 C C . ILE A 1 102 ? -12.176 -4.635 16.946 1.00 97.12 102 ILE A C 1
ATOM 828 O O . ILE A 1 102 ? -12.833 -5.615 17.285 1.00 97.12 102 ILE A O 1
ATOM 832 N N . ASP A 1 103 ? -12.531 -3.832 15.942 1.00 96.94 103 ASP A N 1
ATOM 833 C CA . ASP A 1 103 ? -13.772 -3.971 15.174 1.00 96.94 103 ASP A CA 1
ATOM 834 C C . ASP A 1 103 ? -13.529 -3.728 13.679 1.00 96.94 103 ASP A C 1
ATOM 836 O O . ASP A 1 103 ? -12.653 -2.932 13.312 1.00 96.94 103 ASP A O 1
ATOM 840 N N . MET A 1 104 ? -14.305 -4.402 12.827 1.00 96.62 104 MET A N 1
ATOM 841 C CA . MET A 1 104 ? -14.270 -4.245 11.374 1.00 96.62 104 MET A CA 1
ATOM 842 C C . MET A 1 104 ? -15.659 -4.449 10.758 1.00 96.62 104 MET A C 1
ATOM 844 O O . MET A 1 104 ? -16.282 -5.500 10.896 1.00 96.62 104 MET A O 1
ATOM 848 N N . LYS A 1 105 ? -16.099 -3.454 9.988 1.00 95.81 105 LYS A N 1
ATOM 849 C CA . LYS A 1 105 ? -17.307 -3.493 9.157 1.00 95.81 105 LYS A CA 1
ATOM 850 C C . LYS A 1 105 ? -16.943 -3.750 7.695 1.00 95.81 105 LYS A C 1
ATOM 852 O O . LYS A 1 105 ? -15.776 -3.887 7.331 1.00 95.81 105 LYS A O 1
ATOM 857 N N . LYS A 1 106 ? -17.955 -3.790 6.824 1.00 94.06 106 LYS A N 1
ATOM 858 C CA . LYS A 1 106 ? -17.758 -3.936 5.377 1.00 94.06 106 LYS A CA 1
ATOM 859 C C . LYS A 1 106 ? -16.864 -2.811 4.843 1.00 94.06 106 LYS A C 1
ATOM 861 O O . LYS A 1 106 ? -17.287 -1.661 4.776 1.00 94.06 106 LYS A O 1
ATOM 866 N N . LEU A 1 107 ? -15.641 -3.165 4.453 1.00 94.19 107 LEU A N 1
ATOM 867 C CA . LEU A 1 107 ? -14.685 -2.233 3.858 1.00 94.19 107 LEU A CA 1
ATOM 868 C C . LEU A 1 107 ? -15.140 -1.834 2.439 1.00 94.19 107 LEU A C 1
ATOM 870 O O . LEU A 1 107 ? -15.604 -2.713 1.698 1.00 94.19 107 LEU A O 1
ATOM 874 N N . PRO A 1 108 ? -14.973 -0.562 2.026 1.00 89.88 108 PRO A N 1
ATOM 875 C CA . PRO A 1 108 ? -15.268 -0.118 0.665 1.00 89.88 108 PRO A CA 1
ATOM 876 C C . PRO A 1 108 ? -14.527 -0.926 -0.400 1.00 89.88 108 PRO A C 1
ATOM 878 O O . PRO A 1 108 ? -13.477 -1.517 -0.159 1.00 89.88 108 PRO A O 1
ATOM 881 N N . THR A 1 109 ? -15.085 -0.981 -1.605 1.00 83.38 109 THR A N 1
ATOM 882 C CA . THR A 1 109 ? -14.425 -1.629 -2.747 1.00 83.38 109 THR A CA 1
ATOM 883 C C . THR A 1 109 ? -13.376 -0.727 -3.395 1.00 83.38 109 THR A C 1
ATOM 885 O O . THR A 1 109 ? -12.460 -1.243 -4.026 1.00 83.38 109 THR A O 1
ATOM 888 N N . ALA A 1 110 ? -13.475 0.590 -3.196 1.00 76.44 110 ALA A N 1
ATOM 889 C CA . ALA A 1 110 ? -12.524 1.600 -3.651 1.00 76.44 110 ALA A CA 1
ATOM 890 C C . ALA A 1 110 ? -12.517 2.801 -2.684 1.00 76.44 110 ALA A C 1
ATOM 892 O O . ALA A 1 110 ? -13.508 3.023 -1.982 1.00 76.44 110 ALA A O 1
ATOM 893 N N . PHE A 1 111 ? -11.399 3.531 -2.651 1.00 65.50 111 PHE A N 1
ATOM 894 C CA . PHE A 1 111 ? -11.156 4.721 -1.829 1.00 65.50 111 PHE A CA 1
ATOM 895 C C . PHE A 1 111 ? -10.449 5.793 -2.657 1.00 65.50 111 PHE A C 1
ATOM 897 O O . PHE A 1 111 ? -9.623 5.397 -3.514 1.00 65.50 111 PHE A O 1
#

Radius of gyration: 22.75 Å; Cα contacts (8 Å, |Δi|>4): 77; chains: 1; bounding box: 48×28×62 Å

Nearest PDB structures (foldseek):
  2qq9-assembly1_A-2  TM=6.897E-01  e=1.357E-01  Corynebacterium diphtheriae
  4i2o-assembly1_B  TM=4.844E-01  e=7.861E-02  Bradyrhizobium japonicum
  3eet-assembly1_A-2  TM=5.724E-01  e=1.665E-01  Streptomyces avermitilis
  3mcz-assembly1_B  TM=4.651E-01  e=3.527E-01  Burkholderia thailandensis E264
  6on4-assembly1_B  TM=5.880E-01  e=4.114E+00  Escherichia coli K-12

Secondary structure (DSSP, 8-state):
--HHHHHHHHHHTTTHHHHHHHHHHHHHHHHHHHHIIIIIHHHHHHHHHHHHHHHS-HHHHTTS-HHHHHHHHH---HHHHHHHHHHHHHTTSEEEETTEEEEE----S--